Protein AF-A0A8T7CYI0-F1 (afdb_monomer_lite)

Secondary structure (DSSP, 8-state):
--TTTT-EEEETTEEEEEEEEETTEEEEEETTT--EEEEEHHHHHHHHHTTSEEE-----

Sequence (60 aa):
MDRMIGKKFSISGMFIEIIGDDDETWQCQNITTRETVFINKTTLEKAIKLGKAEEISKQE

Radius of gyration: 10.63 Å; chains: 1; bounding box: 32×24×25 Å

Structure (mmCIF, N/CA/C/O backbone):
data_AF-A0A8T7CYI0-F1
#
_entry.id   AF-A0A8T7CYI0-F1
#
loop_
_atom_site.group_PDB
_atom_site.id
_atom_site.type_symbol
_atom_site.label_atom_id
_atom_site.label_alt_id
_atom_site.label_comp_id
_atom_site.label_asym_id
_atom_site.label_entity_id
_atom_site.label_seq_id
_atom_site.pdbx_PDB_ins_code
_atom_site.Cartn_x
_atom_site.Cartn_y
_atom_site.Cartn_z
_atom_site.occupancy
_atom_site.B_iso_or_equiv
_atom_site.auth_seq_id
_atom_site.auth_comp_id
_atom_site.auth_asym_id
_atom_site.auth_atom_id
_atom_site.pdbx_PDB_model_num
ATOM 1 N N . MET A 1 1 ? 2.299 -15.920 -2.112 1.00 48.94 1 MET A N 1
ATOM 2 C CA . MET A 1 1 ? 2.107 -14.818 -1.140 1.00 48.94 1 MET A CA 1
ATOM 3 C C . MET A 1 1 ? 0.907 -13.991 -1.616 1.00 48.94 1 MET A C 1
ATOM 5 O O . MET A 1 1 ? 0.967 -12.783 -1.706 1.00 48.94 1 MET A O 1
ATOM 9 N N . ASP A 1 2 ? -0.228 -14.640 -1.893 1.00 59.31 2 ASP A N 1
ATOM 10 C CA . ASP A 1 2 ? -1.271 -14.084 -2.782 1.00 59.31 2 ASP A CA 1
ATOM 11 C C . ASP A 1 2 ? -2.501 -13.548 -2.040 1.00 59.31 2 ASP A C 1
ATOM 13 O O . ASP A 1 2 ? -3.531 -13.247 -2.631 1.00 59.31 2 ASP A O 1
ATOM 17 N N . ARG A 1 3 ? -2.423 -13.425 -0.711 1.00 76.75 3 ARG A N 1
ATOM 18 C CA . ARG A 1 3 ? -3.587 -13.105 0.135 1.00 76.75 3 ARG A CA 1
ATOM 19 C C . ARG A 1 3 ? -4.052 -11.645 0.019 1.00 76.75 3 ARG A C 1
ATOM 21 O O . ARG A 1 3 ? -5.084 -11.293 0.581 1.00 76.75 3 ARG A O 1
ATOM 28 N N . MET A 1 4 ? -3.266 -10.803 -0.647 1.00 87.69 4 MET A N 1
ATOM 29 C CA . MET A 1 4 ? -3.490 -9.364 -0.784 1.00 87.69 4 MET A CA 1
ATOM 30 C C . MET A 1 4 ? -4.078 -8.975 -2.148 1.00 87.69 4 MET A C 1
ATOM 32 O O . MET A 1 4 ? -4.709 -7.929 -2.240 1.00 87.69 4 MET A O 1
ATOM 36 N N . ILE A 1 5 ? -3.918 -9.800 -3.189 1.00 93.00 5 ILE A N 1
ATOM 37 C CA . ILE A 1 5 ? -4.433 -9.493 -4.532 1.00 93.00 5 ILE A CA 1
ATOM 38 C C . ILE A 1 5 ? -5.970 -9.465 -4.500 1.00 93.00 5 ILE A C 1
ATOM 40 O O . ILE A 1 5 ? -6.607 -10.324 -3.892 1.00 93.00 5 ILE A O 1
ATOM 44 N N . GLY A 1 6 ? -6.562 -8.444 -5.119 1.00 92.31 6 GLY A N 1
ATOM 45 C CA . GLY A 1 6 ? -7.997 -8.147 -5.099 1.00 92.31 6 GLY A CA 1
ATOM 46 C C . GLY A 1 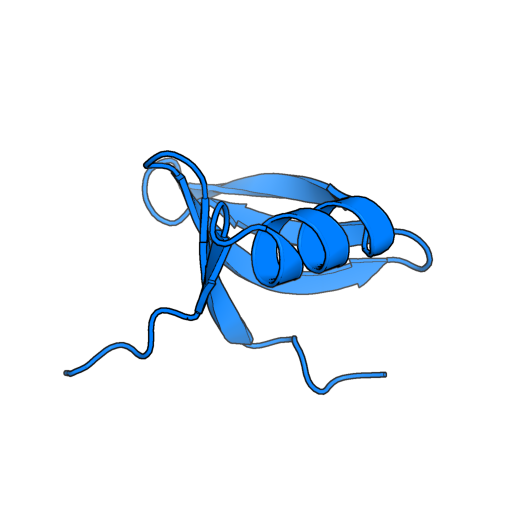6 ? -8.468 -7.378 -3.860 1.00 92.31 6 GLY A C 1
ATOM 47 O O . GLY A 1 6 ? -9.607 -6.906 -3.824 1.00 92.31 6 GLY A O 1
ATOM 48 N N . LYS A 1 7 ? -7.614 -7.205 -2.842 1.00 93.56 7 LYS A N 1
ATOM 49 C CA . LYS A 1 7 ? -7.945 -6.356 -1.694 1.00 93.56 7 LYS A CA 1
ATOM 50 C C . LYS A 1 7 ? -7.868 -4.887 -2.066 1.00 93.56 7 LYS A C 1
ATOM 52 O O . LYS A 1 7 ? -7.022 -4.462 -2.856 1.00 93.56 7 LYS A O 1
ATOM 57 N N . LYS A 1 8 ? -8.738 -4.106 -1.432 1.00 95.25 8 LYS A N 1
ATOM 58 C CA . LYS A 1 8 ? -8.834 -2.664 -1.630 1.00 95.25 8 LYS A CA 1
ATOM 59 C C . LYS A 1 8 ? -8.447 -1.949 -0.358 1.00 95.25 8 LYS A C 1
ATOM 61 O O . LYS A 1 8 ? -8.818 -2.383 0.728 1.00 95.25 8 LYS A O 1
ATOM 66 N N . PHE A 1 9 ? -7.731 -0.845 -0.500 1.00 94.75 9 PHE A N 1
ATOM 67 C CA . PHE A 1 9 ? -7.290 -0.036 0.625 1.00 94.75 9 PHE A CA 1
ATOM 68 C C . PHE A 1 9 ? -7.610 1.435 0.393 1.00 94.75 9 PHE A C 1
ATOM 70 O O . PHE A 1 9 ? -7.462 1.945 -0.718 1.00 94.75 9 PHE A O 1
ATOM 77 N N . SER A 1 10 ? -8.018 2.115 1.460 1.00 94.69 10 SER A N 1
ATOM 78 C CA . SER A 1 10 ? -8.007 3.573 1.549 1.00 94.69 10 SER A CA 1
ATOM 79 C C . SER A 1 10 ? -6.712 4.002 2.231 1.00 94.69 10 SER A C 1
ATOM 81 O O . SER A 1 10 ? -6.423 3.532 3.328 1.00 94.69 10 SER A O 1
ATOM 83 N N . ILE A 1 11 ? -5.923 4.865 1.591 1.00 92.44 11 ILE A N 1
ATOM 84 C CA . ILE A 1 11 ? -4.660 5.402 2.113 1.00 92.44 11 ILE A CA 1
ATOM 85 C C . ILE A 1 11 ? -4.692 6.920 1.970 1.00 92.44 11 ILE A C 1
ATOM 87 O O . ILE A 1 11 ? -4.549 7.436 0.864 1.00 92.44 11 ILE A O 1
ATOM 91 N N . SER A 1 12 ? -4.877 7.654 3.070 1.00 84.94 12 SER A N 1
ATOM 92 C CA . SER A 1 12 ? -4.918 9.131 3.059 1.00 84.94 12 SER A CA 1
ATOM 93 C C . SER A 1 12 ? -5.846 9.730 1.978 1.00 84.94 12 SER A C 1
ATOM 95 O O . SER A 1 12 ? -5.500 10.724 1.344 1.00 84.94 12 SER A O 1
ATOM 97 N N . GLY A 1 13 ? -7.005 9.108 1.725 1.00 85.00 13 GLY A N 1
ATOM 98 C CA . GLY A 1 13 ? -7.966 9.533 0.693 1.00 85.00 13 GLY A CA 1
ATOM 99 C C . GLY A 1 13 ? -7.707 8.979 -0.717 1.00 85.00 13 GLY A C 1
ATOM 100 O O . GLY A 1 13 ? -8.518 9.195 -1.615 1.00 85.00 13 GLY A O 1
ATOM 101 N N . MET A 1 14 ? -6.617 8.237 -0.920 1.00 90.62 14 MET A N 1
ATOM 102 C CA . MET A 1 14 ? -6.367 7.467 -2.136 1.00 90.62 14 MET A CA 1
ATOM 103 C C . MET A 1 14 ? -6.980 6.073 -2.009 1.00 90.62 14 MET A C 1
ATOM 105 O O . MET A 1 14 ? -6.68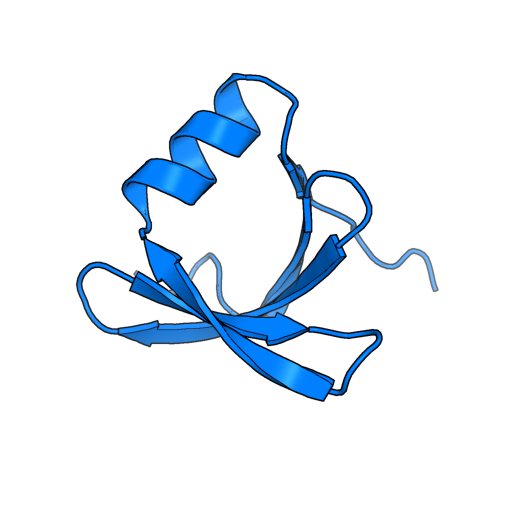2 5.345 -1.064 1.00 90.62 14 MET A O 1
ATOM 109 N N . PHE A 1 15 ? -7.789 5.679 -2.987 1.00 95.06 15 PHE A N 1
ATOM 110 C CA . PHE A 1 15 ? -8.387 4.350 -3.047 1.00 95.06 15 PHE A CA 1
ATOM 111 C C . PHE A 1 15 ? -7.617 3.489 -4.037 1.00 95.06 15 PHE A C 1
ATOM 113 O O . PHE A 1 15 ? -7.520 3.839 -5.214 1.00 95.06 15 PHE A O 1
ATOM 120 N N . ILE A 1 16 ? -7.076 2.371 -3.567 1.00 95.56 16 ILE A N 1
ATOM 121 C CA . ILE A 1 16 ? -6.288 1.455 -4.389 1.00 95.56 16 ILE A CA 1
ATOM 122 C C . ILE A 1 16 ? -6.834 0.033 -4.322 1.00 95.56 16 ILE A C 1
ATOM 124 O O . ILE A 1 16 ? -7.396 -0.375 -3.309 1.00 95.56 16 ILE A O 1
ATOM 128 N N . GLU A 1 17 ? -6.614 -0.729 -5.383 1.00 96.06 17 GLU A N 1
ATOM 129 C CA . GLU A 1 17 ? -6.803 -2.177 -5.443 1.00 96.06 17 GLU A CA 1
ATOM 130 C C . GLU A 1 17 ? -5.463 -2.837 -5.752 1.00 96.06 17 GLU A C 1
ATOM 132 O O . GLU A 1 17 ? -4.782 -2.416 -6.684 1.00 96.06 17 GLU A O 1
ATOM 137 N N . ILE A 1 18 ? -5.067 -3.849 -4.981 1.00 95.69 18 ILE A N 1
ATOM 138 C CA . ILE A 1 18 ? -3.857 -4.621 -5.279 1.00 95.69 18 ILE A CA 1
ATOM 139 C C . ILE A 1 18 ? -4.181 -5.562 -6.437 1.00 95.69 18 ILE A C 1
ATOM 141 O O . ILE A 1 18 ? -5.035 -6.435 -6.307 1.00 95.69 18 ILE A O 1
ATOM 145 N N . ILE A 1 19 ? -3.493 -5.394 -7.560 1.00 95.94 19 ILE A N 1
ATOM 146 C CA . ILE A 1 19 ? -3.717 -6.161 -8.793 1.00 95.94 19 ILE A CA 1
ATOM 147 C C . ILE A 1 19 ? -2.572 -7.126 -9.112 1.00 95.94 19 ILE A C 1
ATOM 149 O O . ILE A 1 19 ? -2.741 -8.002 -9.955 1.00 95.94 19 ILE A O 1
ATOM 153 N N . GLY A 1 20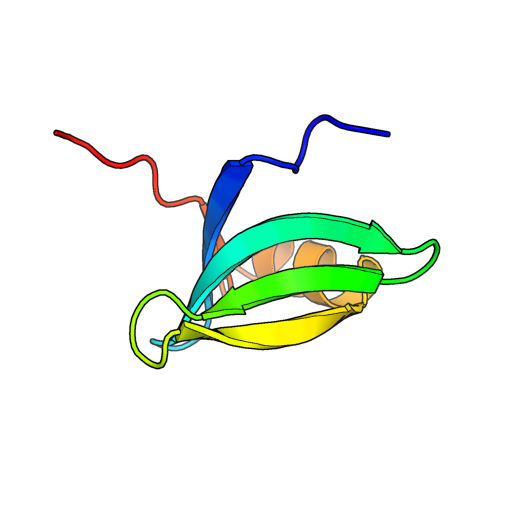 ? -1.429 -6.998 -8.435 1.00 94.75 20 GLY A N 1
ATOM 154 C CA . GLY A 1 20 ? -0.277 -7.867 -8.646 1.00 94.75 20 GLY A CA 1
ATOM 155 C C . GLY A 1 20 ? 0.749 -7.788 -7.521 1.00 94.75 20 GLY A C 1
ATOM 156 O O . GLY A 1 20 ? 0.784 -6.828 -6.748 1.00 94.75 20 GLY A O 1
ATOM 157 N N . ASP A 1 21 ? 1.575 -8.824 -7.444 1.00 93.62 21 ASP A N 1
ATOM 158 C CA . ASP A 1 21 ? 2.735 -8.933 -6.563 1.00 93.62 21 ASP A CA 1
ATOM 159 C C . ASP A 1 21 ? 3.999 -8.750 -7.416 1.00 93.62 21 ASP A C 1
ATOM 161 O O . ASP A 1 21 ? 4.198 -9.506 -8.366 1.00 93.62 21 ASP A O 1
ATOM 165 N N . ASP A 1 22 ? 4.817 -7.746 -7.097 1.00 91.62 22 ASP A N 1
ATOM 166 C CA . ASP A 1 22 ? 6.106 -7.496 -7.749 1.00 91.62 22 ASP A CA 1
ATOM 167 C C . ASP A 1 22 ? 7.223 -7.445 -6.697 1.00 91.62 22 ASP A C 1
ATOM 169 O O . ASP A 1 22 ? 7.713 -6.378 -6.319 1.00 91.62 22 ASP A O 1
ATOM 173 N N . ASP A 1 23 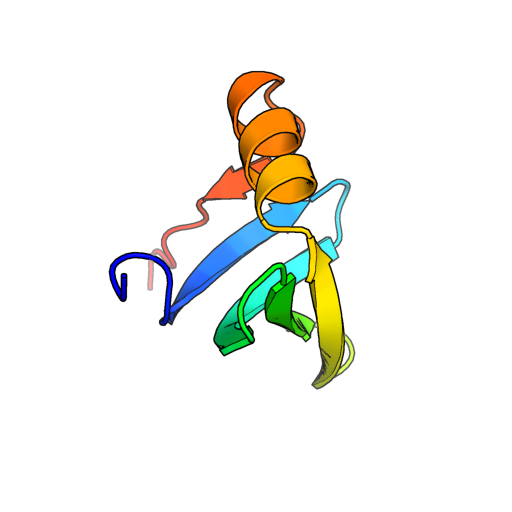? 7.547 -8.627 -6.168 1.00 90.56 23 ASP A N 1
ATOM 174 C CA . ASP A 1 23 ? 8.612 -8.928 -5.202 1.00 90.56 23 ASP A CA 1
ATOM 175 C C . ASP A 1 23 ? 8.595 -8.042 -3.940 1.00 90.56 23 ASP A C 1
ATOM 177 O O . ASP A 1 23 ? 7.966 -8.388 -2.937 1.00 90.56 23 ASP A O 1
ATOM 181 N N . GLU A 1 24 ? 9.225 -6.868 -3.969 1.00 95.19 24 GLU A N 1
ATOM 182 C CA . GLU A 1 24 ? 9.235 -5.915 -2.850 1.00 95.19 24 GLU A CA 1
ATOM 183 C C . GLU A 1 24 ? 8.048 -4.941 -2.851 1.00 95.19 24 GLU A C 1
ATOM 185 O O . GLU A 1 24 ? 7.818 -4.219 -1.869 1.00 95.19 24 GLU A O 1
ATOM 190 N N . THR A 1 25 ? 7.281 -4.898 -3.940 1.00 96.25 25 THR A N 1
ATOM 191 C CA . THR A 1 25 ? 6.167 -3.970 -4.123 1.00 96.25 25 THR A CA 1
ATOM 192 C C . THR A 1 25 ? 4.859 -4.681 -4.448 1.00 96.25 25 THR A C 1
ATOM 194 O O . THR A 1 25 ? 4.813 -5.796 -4.958 1.00 96.25 25 THR A O 1
ATOM 197 N N . TRP A 1 26 ? 3.759 -4.025 -4.100 1.00 95.81 26 TRP A N 1
ATOM 198 C CA . TRP A 1 26 ? 2.442 -4.321 -4.629 1.00 95.81 26 TRP A CA 1
ATOM 199 C C . TRP A 1 26 ? 2.220 -3.466 -5.867 1.00 95.81 26 TRP A C 1
ATOM 201 O O . TRP A 1 26 ? 2.353 -2.238 -5.806 1.00 95.81 26 TRP A O 1
ATOM 211 N N . GLN A 1 27 ? 1.837 -4.112 -6.963 1.00 96.56 27 GLN A N 1
ATOM 212 C CA . GLN A 1 27 ? 1.253 -3.422 -8.096 1.00 96.56 27 GLN A CA 1
ATOM 213 C C . GLN A 1 27 ? -0.206 -3.138 -7.758 1.00 96.56 27 GLN A C 1
ATOM 215 O O . GLN A 1 27 ? -1.010 -4.053 -7.559 1.00 96.56 27 GLN A O 1
ATOM 220 N N . CYS A 1 28 ? -0.553 -1.862 -7.699 1.00 95.81 28 CYS A N 1
ATOM 221 C CA . CYS A 1 28 ? -1.883 -1.409 -7.339 1.00 95.81 28 CYS A CA 1
ATOM 222 C C . CYS A 1 28 ? -2.489 -0.586 -8.473 1.00 95.81 28 CYS A C 1
ATOM 224 O O . CYS A 1 28 ? -1.786 0.120 -9.192 1.00 95.81 28 CYS A O 1
ATOM 226 N N . GLN A 1 29 ? -3.808 -0.621 -8.610 1.00 96.50 29 GLN A N 1
ATOM 227 C CA . GLN A 1 29 ? -4.547 0.330 -9.429 1.00 96.50 29 GLN A CA 1
ATOM 228 C C . GLN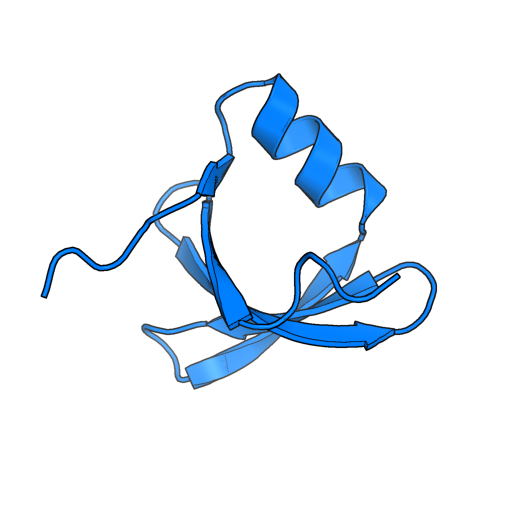 A 1 29 ? -5.217 1.357 -8.524 1.00 96.50 29 GLN A C 1
ATOM 230 O O . GLN A 1 29 ? -5.953 0.995 -7.608 1.00 96.50 29 GLN A O 1
ATOM 235 N N . ASN A 1 30 ? -4.990 2.641 -8.790 1.00 94.88 30 ASN A N 1
ATOM 236 C CA . ASN A 1 30 ? -5.791 3.704 -8.206 1.00 94.88 30 ASN A CA 1
ATOM 237 C C . ASN A 1 30 ? -7.206 3.627 -8.791 1.00 94.88 30 ASN A C 1
ATOM 239 O O . ASN A 1 30 ? -7.396 3.728 -10.000 1.00 94.88 30 ASN A O 1
ATOM 243 N N . ILE A 1 31 ? -8.209 3.447 -7.939 1.00 94.06 31 ILE A N 1
ATOM 244 C CA . ILE A 1 31 ? -9.599 3.249 -8.362 1.00 94.06 31 ILE A CA 1
ATOM 245 C C . ILE A 1 31 ? -10.176 4.540 -8.967 1.00 94.06 31 ILE A C 1
ATOM 247 O O . ILE A 1 31 ? -10.976 4.482 -9.902 1.00 94.06 31 ILE A O 1
ATOM 251 N N . THR A 1 32 ? -9.749 5.703 -8.470 1.00 91.31 32 THR A N 1
ATOM 252 C CA . THR A 1 32 ? -10.231 7.017 -8.911 1.00 91.31 32 THR A CA 1
ATOM 253 C C . THR A 1 32 ? -9.595 7.441 -10.232 1.00 91.31 32 THR A C 1
ATOM 255 O O . THR A 1 32 ? -10.307 7.839 -11.151 1.00 91.31 32 THR A O 1
ATOM 258 N N . THR A 1 33 ? -8.265 7.359 -10.349 1.00 94.44 33 THR A N 1
ATOM 259 C CA . THR A 1 33 ? -7.538 7.833 -11.546 1.00 94.44 33 THR A CA 1
ATOM 260 C C . THR A 1 33 ? -7.325 6.743 -12.594 1.00 94.44 33 THR A C 1
ATOM 262 O O . THR A 1 33 ? -7.011 7.054 -13.740 1.00 94.44 33 THR A O 1
ATOM 265 N N . ARG A 1 34 ? -7.537 5.470 -12.230 1.00 93.75 34 ARG A N 1
ATOM 266 C CA . ARG A 1 34 ? -7.244 4.260 -13.027 1.00 93.75 34 ARG A CA 1
ATOM 267 C C . ARG A 1 34 ? -5.763 4.038 -13.336 1.00 93.75 34 ARG A C 1
ATOM 269 O O . ARG A 1 34 ? -5.432 3.101 -14.062 1.00 93.75 34 ARG A O 1
ATOM 276 N N . GLU A 1 35 ? -4.879 4.850 -12.768 1.00 96.50 35 GLU A N 1
ATOM 277 C CA . GLU A 1 35 ? -3.436 4.721 -12.939 1.00 96.50 35 GLU A CA 1
ATOM 278 C C . GLU A 1 35 ? -2.877 3.552 -12.128 1.00 96.50 35 GLU A C 1
ATOM 280 O O . GLU A 1 35 ? -3.375 3.213 -11.050 1.00 96.50 35 GLU A O 1
ATOM 285 N N . THR A 1 36 ? -1.809 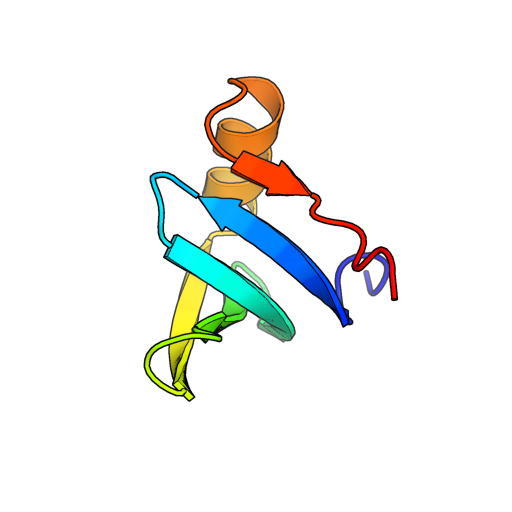2.944 -12.638 1.00 96.00 36 THR A N 1
ATOM 286 C CA . THR A 1 36 ? -1.037 1.949 -11.895 1.00 96.00 36 THR A CA 1
ATOM 287 C C . THR A 1 36 ? -0.050 2.652 -10.973 1.00 96.00 36 THR A C 1
ATOM 289 O O . THR A 1 36 ? 0.717 3.508 -11.408 1.00 96.00 36 THR A O 1
ATOM 292 N N . VAL A 1 37 ? -0.050 2.266 -9.702 1.00 93.94 37 VAL A N 1
ATOM 293 C CA . VAL A 1 37 ? 0.873 2.754 -8.679 1.00 93.94 37 VAL A CA 1
ATOM 294 C C . VAL A 1 37 ? 1.563 1.570 -8.013 1.00 93.94 37 VAL A C 1
ATOM 296 O O . VAL A 1 37 ? 0.937 0.546 -7.749 1.00 93.94 37 VAL A O 1
ATOM 299 N N . PHE A 1 38 ? 2.853 1.712 -7.729 1.00 95.31 38 PHE A N 1
ATOM 300 C CA . PHE A 1 38 ? 3.648 0.684 -7.061 1.00 95.31 38 PHE A CA 1
ATOM 301 C C . PHE A 1 38 ? 3.896 1.102 -5.618 1.00 95.31 38 PHE A C 1
ATOM 303 O O . PHE A 1 38 ? 4.349 2.217 -5.355 1.00 95.31 38 PHE A O 1
ATOM 310 N N . ILE A 1 39 ? 3.580 0.222 -4.670 1.00 94.06 39 ILE A N 1
ATOM 311 C CA . ILE A 1 39 ? 3.703 0.515 -3.240 1.00 94.06 39 ILE A CA 1
ATOM 312 C C . ILE A 1 39 ? 4.558 -0.558 -2.588 1.00 94.06 39 ILE A C 1
ATOM 314 O O . ILE A 1 39 ? 4.211 -1.732 -2.626 1.00 94.06 39 ILE A O 1
ATOM 318 N N . ASN A 1 40 ? 5.651 -0.165 -1.934 1.00 96.06 40 ASN A N 1
ATOM 319 C CA . ASN A 1 40 ? 6.478 -1.112 -1.188 1.00 96.06 40 ASN A CA 1
ATOM 320 C C . ASN A 1 40 ? 5.644 -1.850 -0.124 1.00 96.06 40 ASN A C 1
ATOM 322 O O . ASN A 1 40 ? 4.917 -1.217 0.652 1.00 96.06 40 ASN A O 1
ATOM 326 N N . LYS A 1 41 ? 5.776 -3.179 -0.062 1.00 94.56 41 LYS A N 1
ATOM 327 C CA . LYS A 1 41 ? 4.986 -4.033 0.839 1.00 94.56 41 LYS A CA 1
ATOM 328 C C . LYS A 1 41 ? 5.147 -3.612 2.298 1.00 94.56 41 LYS A C 1
ATOM 330 O O . LYS A 1 41 ? 4.157 -3.430 3.005 1.00 94.56 41 LYS A O 1
ATOM 335 N N . THR A 1 42 ? 6.381 -3.329 2.714 1.00 95.50 42 THR A N 1
ATOM 336 C CA . THR A 1 42 ? 6.705 -2.871 4.073 1.00 95.50 42 THR A CA 1
ATOM 337 C C . THR A 1 42 ? 6.040 -1.533 4.395 1.00 95.50 42 THR A C 1
ATOM 339 O O . THR A 1 42 ? 5.610 -1.300 5.526 1.00 95.50 42 THR A O 1
ATOM 342 N N . THR A 1 43 ? 5.944 -0.633 3.414 1.00 94.00 43 THR A N 1
ATOM 343 C CA . THR A 1 43 ? 5.271 0.662 3.581 1.00 94.00 43 THR A CA 1
ATOM 344 C C . THR A 1 43 ? 3.771 0.480 3.779 1.00 94.00 43 THR A C 1
ATOM 346 O O . THR A 1 43 ? 3.216 1.072 4.706 1.00 94.00 43 THR A O 1
ATOM 349 N N . LEU A 1 44 ? 3.125 -0.366 2.968 1.00 93.00 44 LEU A N 1
ATOM 350 C CA . LEU A 1 44 ? 1.699 -0.657 3.115 1.00 93.00 44 LEU A CA 1
ATOM 351 C C . LEU A 1 44 ? 1.400 -1.315 4.469 1.00 93.00 44 LEU A C 1
ATOM 353 O O . LEU A 1 44 ? 0.513 -0.867 5.190 1.00 93.00 44 LEU A O 1
ATOM 357 N N . GLU A 1 45 ? 2.187 -2.313 4.872 1.00 93.19 45 GLU A N 1
ATOM 358 C CA . GLU A 1 45 ? 2.028 -2.980 6.168 1.00 93.19 45 GLU A CA 1
ATOM 359 C C . GLU A 1 45 ? 2.184 -2.020 7.352 1.00 93.19 45 GLU A C 1
ATOM 361 O O . GLU A 1 45 ? 1.412 -2.076 8.313 1.00 93.19 45 GLU A O 1
ATOM 366 N N . LYS A 1 46 ? 3.169 -1.115 7.296 1.00 94.69 46 LYS A N 1
ATOM 367 C CA . LYS A 1 46 ? 3.343 -0.070 8.313 1.00 94.69 46 LYS A CA 1
ATOM 368 C C . LYS A 1 46 ? 2.155 0.884 8.333 1.00 94.69 46 LYS A C 1
ATOM 370 O O . LYS A 1 46 ? 1.689 1.231 9.413 1.00 94.69 46 LYS A O 1
ATOM 375 N N . ALA A 1 47 ? 1.658 1.298 7.169 1.00 92.88 47 ALA A N 1
ATOM 376 C CA . ALA A 1 47 ? 0.496 2.173 7.083 1.00 92.88 47 ALA A CA 1
ATOM 377 C C . ALA A 1 47 ? -0.749 1.518 7.700 1.00 92.88 47 ALA A C 1
ATOM 379 O O . ALA A 1 47 ? -1.446 2.179 8.466 1.00 92.88 47 ALA A O 1
ATOM 380 N N . ILE A 1 48 ? -0.965 0.219 7.462 1.00 92.44 48 ILE A N 1
ATOM 381 C CA . ILE A 1 48 ? -2.061 -0.551 8.071 1.00 92.44 48 ILE A CA 1
ATOM 382 C C . ILE A 1 48 ? -1.908 -0.594 9.594 1.00 92.44 48 ILE A C 1
ATOM 384 O O . ILE A 1 48 ? -2.826 -0.231 10.323 1.00 92.44 48 ILE A O 1
ATOM 388 N N . LYS A 1 49 ? -0.723 -0.967 10.099 1.00 93.56 49 LYS A N 1
ATOM 389 C CA . LYS A 1 49 ? -0.457 -1.032 11.550 1.00 93.56 49 LYS A CA 1
ATOM 390 C C . LYS A 1 49 ? -0.635 0.312 12.259 1.00 93.56 49 LYS A C 1
ATOM 392 O O . LYS A 1 49 ? -0.966 0.336 13.438 1.00 93.56 49 LYS A O 1
ATOM 397 N N . LEU A 1 50 ? -0.388 1.416 11.556 1.00 94.12 50 LEU A N 1
ATOM 398 C CA . LEU A 1 50 ? -0.520 2.776 12.081 1.00 94.12 50 LEU A CA 1
ATOM 399 C C . LEU A 1 50 ? -1.921 3.380 11.877 1.00 94.12 50 LEU A C 1
ATOM 401 O O . LEU A 1 50 ? -2.100 4.553 12.197 1.00 94.12 50 LEU A O 1
ATOM 405 N N . GLY A 1 51 ? -2.882 2.638 11.311 1.00 91.62 51 GLY A N 1
ATOM 406 C CA . GLY A 1 51 ? -4.224 3.153 11.004 1.00 91.62 51 GLY A CA 1
ATOM 407 C C . GLY A 1 51 ? -4.245 4.233 9.915 1.00 91.62 51 GLY A C 1
ATOM 408 O O . GLY A 1 51 ? -5.170 5.031 9.845 1.00 91.62 51 GLY A O 1
ATOM 409 N N . LYS A 1 52 ? -3.199 4.305 9.082 1.00 92.81 52 LYS A N 1
ATOM 410 C CA . LYS A 1 52 ? -3.104 5.224 7.930 1.00 92.81 52 LYS A CA 1
ATOM 411 C C . LYS A 1 52 ? -3.614 4.600 6.633 1.00 92.81 52 LYS A C 1
ATOM 413 O O . LYS A 1 52 ? -3.848 5.317 5.662 1.00 92.81 52 LYS A O 1
ATOM 418 N N . ALA A 1 53 ? -3.705 3.274 6.614 1.00 94.88 53 ALA A N 1
ATOM 419 C CA . ALA A 1 53 ? -4.291 2.500 5.540 1.00 94.88 53 ALA A CA 1
ATOM 420 C C . ALA A 1 53 ? -5.334 1.548 6.121 1.00 94.88 53 ALA A C 1
ATOM 422 O O . ALA A 1 53 ? -5.057 0.849 7.095 1.00 94.88 53 ALA A O 1
ATOM 423 N N . GLU A 1 54 ? -6.507 1.499 5.507 1.00 93.75 54 GLU A N 1
ATOM 424 C CA . GLU A 1 54 ? -7.617 0.658 5.954 1.00 93.75 54 GLU A CA 1
ATOM 425 C C . GLU A 1 54 ? -8.101 -0.201 4.793 1.00 93.75 54 GLU A C 1
ATOM 427 O O . GLU A 1 54 ? -8.280 0.300 3.681 1.00 93.75 54 GLU A O 1
ATOM 432 N N . GLU A 1 55 ? -8.288 -1.500 5.038 1.00 92.69 55 GLU A N 1
ATOM 433 C CA . GLU A 1 55 ? -8.887 -2.399 4.053 1.00 92.69 55 GLU A CA 1
ATOM 434 C C . GLU A 1 55 ? -10.364 -2.037 3.895 1.00 92.69 55 GLU A C 1
ATOM 436 O O . GLU A 1 55 ? -11.145 -2.134 4.842 1.00 92.69 55 GLU A O 1
ATOM 441 N N . ILE A 1 56 ? -10.750 -1.633 2.689 1.00 91.19 56 ILE A N 1
ATOM 442 C CA . ILE A 1 56 ? -12.142 -1.352 2.362 1.00 91.19 56 ILE A CA 1
ATOM 443 C C . ILE A 1 56 ? -12.727 -2.614 1.738 1.00 91.19 56 ILE A C 1
ATOM 445 O O . ILE A 1 56 ? -12.405 -3.017 0.620 1.00 91.19 56 ILE A O 1
ATOM 449 N N . SER A 1 57 ? -13.600 -3.273 2.485 1.00 79.62 57 SER A N 1
ATOM 450 C CA . SER A 1 57 ? -14.493 -4.256 1.889 1.00 79.62 57 SER A CA 1
ATOM 451 C C . SER A 1 57 ? -15.545 -3.448 1.145 1.00 79.62 57 SER A C 1
ATOM 453 O O . SER A 1 57 ? -16.236 -2.652 1.778 1.00 79.62 57 SER A O 1
ATOM 455 N N . LYS A 1 58 ? -15.666 -3.591 -0.179 1.00 59.69 58 LYS A N 1
ATOM 456 C CA . LYS A 1 58 ? -16.886 -3.123 -0.845 1.00 59.69 58 LYS A CA 1
ATOM 457 C C . LYS A 1 58 ? -18.061 -3.811 -0.145 1.00 59.69 58 LYS A C 1
ATOM 459 O O . LYS A 1 58 ? -18.239 -5.016 -0.302 1.00 59.69 58 LYS A O 1
ATOM 464 N N . GLN A 1 59 ? -18.808 -3.073 0.669 1.00 48.03 59 GLN A N 1
ATOM 465 C CA . GLN A 1 59 ? -20.222 -3.357 0.808 1.00 48.03 59 GLN A CA 1
ATOM 466 C C . GLN A 1 59 ? -20.845 -2.893 -0.508 1.00 48.03 59 GLN A C 1
ATOM 468 O O . GLN A 1 59 ? -20.751 -1.713 -0.843 1.00 48.03 59 GLN A O 1
ATOM 473 N N . GLU A 1 60 ? -21.408 -3.877 -1.214 1.00 40.03 60 GLU A N 1
ATOM 474 C CA . GLU A 1 60 ? -22.238 -3.788 -2.428 1.00 40.03 60 GLU A CA 1
ATOM 475 C C . GLU A 1 60 ? -21.513 -3.768 -3.792 1.00 40.03 60 GLU A C 1
ATOM 477 O O . GLU A 1 60 ? -20.643 -2.906 -4.076 1.00 40.03 60 GLU A O 1
#

Foldseek 3Di:
DCPQAQWWKQAQNFIWGQHDDDPQWTFIAGPVVRDTDTGGPVRQVVCVVVVRMDTDDPPD

pLDDT: mean 89.61, std 12.33, range [40.03, 96.56]